Protein AF-A0AA92TFI9-F1 (afdb_monomer)

Mean predicted aligned error: 4.33 Å

Solvent-accessible surface area (backbone atoms only — not comparable to full-atom values): 3672 Å² total; per-residue (Å²): 134,58,72,70,57,52,53,54,50,54,53,55,51,51,53,58,31,63,44,65,45,78,36,78,95,73,76,41,75,43,26,49,56,54,48,55,54,52,52,52,51,39,50,52,32,31,77,69,70,75,43,82,67,74,83,90,76,84,87,125

Nearest PDB structures (foldseek):
  2yzs-assembly1_B-2  TM=9.427E-01  e=2.745E-04  Aquifex aeolicus
  2yzs-assembly1_A-2  TM=9.280E-01  e=1.290E-03  Aquifex aeolicus
  4xtk-assembly1_E  TM=9.277E-01  e=3.218E-03  Thermotoga maritima MSB8
  4xtk-assembly3_F  TM=9.371E-01  e=4.263E-03  Thermotoga maritima MSB8
  8d3q-assembly1_A  TM=8.213E-01  e=8.771E-02  Halalkalibacterium halodurans C-125

InterPro domains:
  IPR019858 CRISPR-associated protein Cas1, HMARI/TNEAP subtype [PTHR43219] (1-60)
  IPR042206 CRISPR-associated endonuclease Cas1, C-terminal domain [G3DSA:1.20.120.920] (1-60)

Organism: NCBI:txid165179

Radius of gyration: 15.3 Å; Cα contacts (8 Å, |Δi|>4): 40; chains: 1; bounding box: 32×29×38 Å

Sequence (60 aa):
MNEKGKKIFVKAMEERYDETFRHRSLGRNVSYKHLIKLECYKLLKDILGIEEYKPFKMYW

pLDDT: mean 91.91, std 6.99, range [59.69, 97.12]

Secondary structure (DSSP, 8-state):
--HHHHHHHHHHHHHHHH-EEEEGGGTEEEEHHHHHHHHHHHHHHHHTTSS---------

Foldseek 3Di:
DDPVVVVVVVVVVVVQQQDWDQDPVVRDIDGNVRVVVVLVVLVVCCVVVNDNRDDDDDDD

Structure (mmCIF, N/CA/C/O backbone):
data_AF-A0AA92TFI9-F1
#
_entry.id   AF-A0AA92TFI9-F1
#
loop_
_atom_site.group_PDB
_atom_site.id
_atom_site.type_symbol
_atom_site.label_atom_id
_atom_site.label_alt_id
_atom_site.label_comp_id
_atom_site.label_asym_id
_atom_site.label_entity_id
_atom_site.label_seq_id
_atom_site.pdbx_PDB_ins_code
_atom_site.Cartn_x
_atom_site.Cartn_y
_atom_site.Cartn_z
_atom_site.occupancy
_atom_site.B_iso_or_equiv
_atom_site.auth_seq_id
_atom_site.auth_comp_id
_atom_site.auth_asym_id
_atom_site.auth_atom_id
_atom_site.pdbx_PDB_model_num
ATOM 1 N N . MET A 1 1 ? 10.995 -17.933 -20.524 1.00 59.69 1 MET A N 1
ATOM 2 C CA . MET A 1 1 ? 11.327 -16.490 -20.429 1.00 59.69 1 MET A CA 1
ATOM 3 C C . MET A 1 1 ? 12.830 -16.320 -20.530 1.00 59.69 1 MET A C 1
ATOM 5 O O . MET A 1 1 ? 13.532 -16.903 -19.712 1.00 59.69 1 MET A O 1
ATOM 9 N N . ASN A 1 2 ? 13.310 -15.520 -21.483 1.00 85.62 2 ASN A N 1
ATOM 10 C CA . ASN A 1 2 ? 14.726 -15.146 -21.547 1.00 85.62 2 ASN A CA 1
ATOM 11 C C . 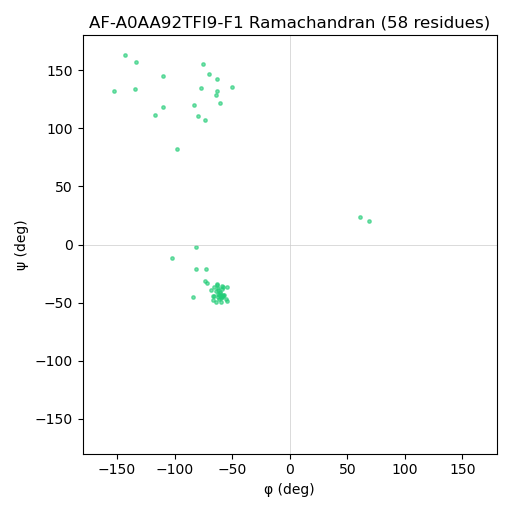ASN A 1 2 ? 15.066 -14.193 -20.390 1.00 85.62 2 ASN A C 1
ATOM 13 O O . ASN A 1 2 ? 14.237 -13.362 -20.012 1.00 85.62 2 ASN A O 1
ATOM 17 N N . GLU A 1 3 ? 16.287 -14.271 -19.862 1.00 88.44 3 GLU A N 1
ATOM 18 C CA . GLU A 1 3 ? 16.748 -13.469 -18.714 1.00 88.44 3 GLU A CA 1
ATOM 19 C C . GLU A 1 3 ? 16.565 -11.956 -18.922 1.00 88.44 3 GLU A C 1
ATOM 21 O O . GLU A 1 3 ? 16.162 -11.235 -18.011 1.00 88.44 3 GLU A O 1
ATOM 26 N N . LYS A 1 4 ? 16.756 -11.473 -20.157 1.00 91.75 4 LYS A N 1
ATOM 27 C C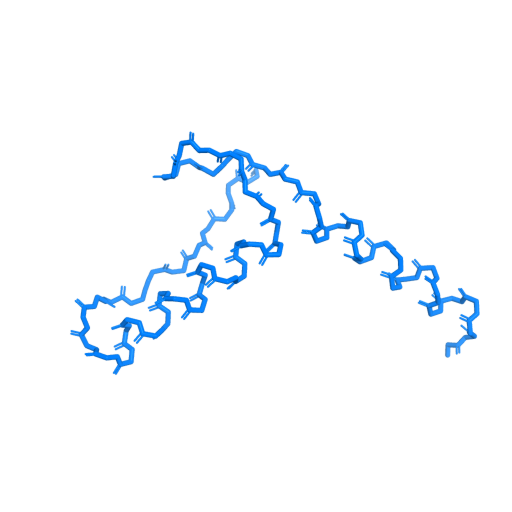A . LYS A 1 4 ? 16.503 -10.071 -20.530 1.00 91.75 4 LYS A CA 1
ATOM 28 C C . LYS A 1 4 ? 15.039 -9.664 -20.313 1.00 91.75 4 LYS A C 1
ATOM 30 O O . LYS A 1 4 ? 14.778 -8.578 -19.809 1.00 91.75 4 LYS A O 1
ATOM 35 N N . GLY A 1 5 ? 14.096 -10.543 -20.654 1.00 92.62 5 GLY A N 1
ATOM 36 C CA . GLY A 1 5 ? 12.663 -10.293 -20.479 1.00 92.62 5 GLY A CA 1
ATOM 37 C C . GLY A 1 5 ? 12.253 -10.258 -19.007 1.00 92.62 5 GLY A C 1
ATOM 38 O O . GLY A 1 5 ? 11.490 -9.381 -18.614 1.00 92.62 5 GLY A O 1
ATOM 39 N N . LYS A 1 6 ? 12.818 -11.146 -18.175 1.00 92.50 6 LYS A N 1
ATOM 40 C CA . LYS A 1 6 ? 12.589 -11.128 -16.719 1.00 92.50 6 LYS A CA 1
ATOM 41 C C . LYS A 1 6 ? 13.036 -9.805 -16.099 1.00 92.50 6 LYS A C 1
ATOM 43 O O . LYS A 1 6 ? 12.278 -9.213 -15.345 1.00 92.50 6 LYS A O 1
ATOM 48 N N . LYS A 1 7 ? 14.228 -9.313 -16.458 1.00 94.38 7 LYS A N 1
ATOM 49 C CA . LYS A 1 7 ? 14.752 -8.039 -15.934 1.00 94.38 7 LYS A CA 1
ATOM 50 C C . LYS A 1 7 ? 13.867 -6.845 -16.291 1.00 94.38 7 LYS A C 1
ATOM 52 O O . LYS A 1 7 ? 13.606 -6.015 -15.431 1.00 94.38 7 LYS A O 1
ATOM 57 N N . ILE A 1 8 ? 13.390 -6.773 -17.536 1.00 95.00 8 ILE A N 1
ATOM 58 C CA . ILE A 1 8 ? 12.486 -5.698 -17.981 1.00 95.00 8 ILE A CA 1
ATOM 59 C C . ILE A 1 8 ? 11.178 -5.738 -17.188 1.00 95.00 8 ILE A C 1
ATOM 61 O O . ILE A 1 8 ? 10.718 -4.708 -16.708 1.00 95.00 8 ILE A O 1
ATOM 65 N N . PHE A 1 9 ? 10.606 -6.930 -17.022 1.00 95.44 9 PHE A N 1
ATOM 66 C CA . PHE A 1 9 ? 9.360 -7.104 -16.288 1.00 95.44 9 PHE A CA 1
ATOM 67 C C . PHE A 1 9 ? 9.498 -6.727 -14.809 1.00 95.44 9 PHE A C 1
ATOM 69 O O . PHE A 1 9 ? 8.703 -5.936 -14.314 1.00 95.44 9 PHE A O 1
ATOM 76 N N . VAL A 1 10 ? 10.530 -7.234 -14.124 1.00 95.44 10 VAL A N 1
ATOM 77 C CA . VAL A 1 10 ? 10.788 -6.909 -12.711 1.00 95.44 10 VAL A CA 1
ATOM 78 C C . VAL A 1 10 ? 10.959 -5.403 -12.528 1.00 95.44 10 VAL A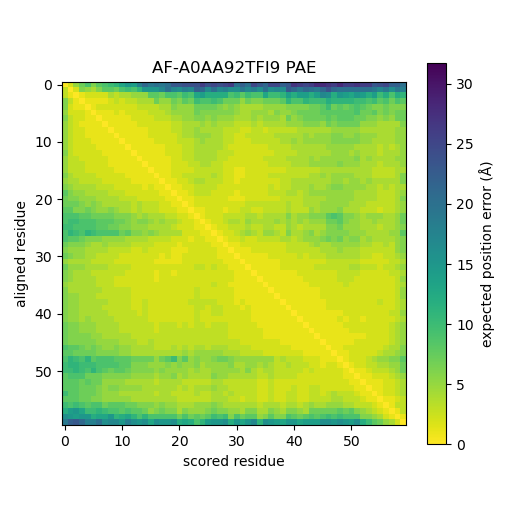 C 1
ATOM 80 O O . VAL A 1 10 ? 10.328 -4.831 -11.648 1.00 95.44 10 VAL A O 1
ATOM 83 N N . LYS A 1 11 ? 11.723 -4.748 -13.410 1.00 95.81 11 LYS A N 1
ATOM 84 C CA . LYS A 1 11 ? 11.910 -3.296 -13.364 1.00 95.81 11 LYS A CA 1
ATOM 85 C C . LYS A 1 11 ? 10.587 -2.535 -13.512 1.00 95.81 11 LYS A C 1
ATOM 87 O O . LYS A 1 11 ? 10.289 -1.675 -12.694 1.00 95.81 11 LYS A O 1
ATOM 92 N N . ALA A 1 12 ? 9.775 -2.879 -14.513 1.00 96.00 12 ALA A N 1
ATOM 93 C CA . ALA A 1 12 ? 8.479 -2.232 -14.722 1.00 96.00 12 ALA A CA 1
ATOM 94 C C . ALA A 1 12 ? 7.511 -2.467 -13.546 1.00 96.00 12 ALA A C 1
ATOM 96 O O . ALA A 1 12 ? 6.730 -1.585 -13.195 1.00 96.00 12 ALA A O 1
ATOM 97 N N . MET A 1 13 ? 7.564 -3.644 -12.912 1.00 95.19 13 MET A N 1
ATOM 98 C CA . MET A 1 13 ? 6.785 -3.924 -11.704 1.00 95.19 13 MET A CA 1
ATOM 99 C C . MET A 1 13 ? 7.226 -3.070 -10.514 1.00 95.19 13 MET A C 1
ATOM 101 O O . MET A 1 13 ? 6.371 -2.556 -9.798 1.00 95.19 13 MET A O 1
ATOM 105 N N . GLU A 1 14 ? 8.532 -2.928 -10.285 1.00 94.75 14 GLU A N 1
ATOM 106 C CA . GLU A 1 14 ? 9.065 -2.085 -9.209 1.00 94.75 14 GLU A CA 1
ATOM 107 C C . GLU A 1 14 ? 8.663 -0.622 -9.403 1.00 94.75 14 GLU A C 1
ATOM 109 O O . GLU A 1 14 ? 8.105 -0.022 -8.486 1.00 94.75 14 GLU A O 1
ATOM 114 N N . GLU A 1 15 ? 8.827 -0.092 -10.618 1.00 95.88 15 GLU A N 1
ATOM 115 C CA . GLU A 1 15 ? 8.390 1.263 -10.976 1.00 95.88 15 GLU A CA 1
ATOM 116 C C . GLU A 1 15 ? 6.894 1.451 -10.685 1.00 95.88 15 GLU A C 1
ATOM 118 O O . GLU A 1 15 ? 6.503 2.398 -9.999 1.00 95.88 15 GLU A O 1
ATOM 123 N N . ARG A 1 16 ? 6.062 0.486 -11.092 1.00 93.94 16 ARG A N 1
ATOM 124 C CA . ARG A 1 16 ? 4.620 0.502 -10.833 1.00 93.94 16 ARG A CA 1
ATOM 125 C C . ARG A 1 16 ? 4.274 0.453 -9.342 1.00 93.94 16 ARG 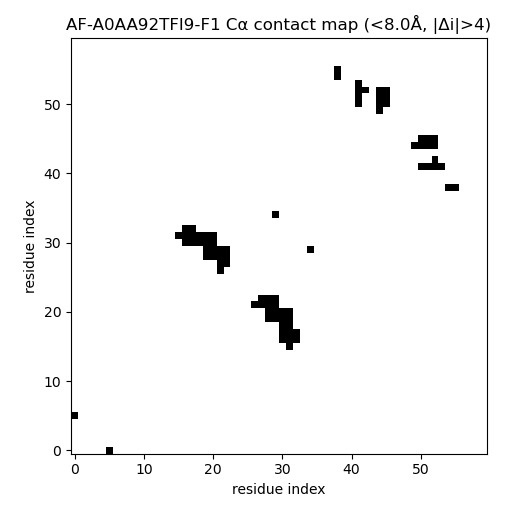A C 1
ATOM 127 O O . ARG A 1 16 ? 3.270 1.032 -8.934 1.00 93.94 16 ARG A O 1
ATOM 134 N N . TYR A 1 17 ? 5.054 -0.245 -8.520 1.00 93.94 17 TYR A N 1
ATOM 135 C CA . TYR A 1 17 ? 4.817 -0.304 -7.075 1.00 93.94 17 TYR A CA 1
ATOM 136 C C . TYR A 1 17 ? 5.197 0.984 -6.347 1.00 93.94 17 TYR A C 1
ATOM 138 O O . TYR A 1 17 ? 4.565 1.318 -5.334 1.00 93.94 17 TYR A O 1
ATOM 146 N N . ASP A 1 18 ? 6.202 1.691 -6.856 1.00 94.81 18 ASP A N 1
ATOM 147 C CA . ASP A 1 18 ? 6.678 2.954 -6.299 1.00 94.81 18 ASP A CA 1
ATOM 148 C C . ASP A 1 18 ? 5.831 4.155 -6.739 1.00 94.81 18 ASP A C 1
ATOM 150 O O . ASP A 1 18 ? 5.779 5.160 -6.024 1.00 94.81 18 ASP A O 1
ATOM 154 N N . GLU A 1 19 ? 5.092 4.043 -7.848 1.00 94.81 19 GLU A N 1
ATOM 155 C CA . GLU A 1 19 ? 4.100 5.039 -8.257 1.00 94.81 19 GLU A CA 1
ATOM 156 C C . GLU A 1 19 ? 3.135 5.390 -7.116 1.00 94.81 19 GLU A C 1
ATOM 158 O O . GLU A 1 19 ? 2.601 4.521 -6.417 1.00 94.81 19 GLU A O 1
ATOM 163 N N . THR A 1 20 ? 2.877 6.691 -6.949 1.00 93.88 20 THR A N 1
ATOM 164 C CA . THR A 1 20 ? 1.989 7.217 -5.907 1.00 93.88 20 THR A CA 1
ATOM 165 C C . THR A 1 20 ? 0.699 7.769 -6.491 1.00 93.88 20 THR A C 1
ATOM 167 O O . THR A 1 20 ? 0.681 8.355 -7.569 1.00 93.88 20 THR A O 1
ATOM 170 N N . PHE A 1 21 ? -0.397 7.610 -5.753 1.00 91.44 21 PHE A N 1
ATOM 171 C CA . PHE A 1 21 ? -1.694 8.188 -6.093 1.00 91.44 21 PHE A CA 1
ATOM 172 C C . PHE A 1 21 ? -2.324 8.859 -4.870 1.00 91.44 21 PHE A C 1
ATOM 174 O O . PHE A 1 21 ? -2.002 8.539 -3.722 1.00 91.44 21 PHE A O 1
ATOM 181 N N . ARG A 1 22 ? -3.240 9.805 -5.102 1.00 90.31 22 ARG A N 1
ATOM 182 C CA . ARG A 1 22 ? -3.954 10.508 -4.029 1.00 90.31 22 ARG A CA 1
ATOM 183 C C . ARG A 1 22 ? -4.990 9.578 -3.396 1.00 90.31 22 ARG A C 1
ATOM 185 O O . ARG A 1 22 ? -6.040 9.308 -3.977 1.00 90.31 22 ARG A O 1
ATOM 192 N N . HIS A 1 23 ? -4.725 9.105 -2.182 1.00 89.25 23 HIS A N 1
ATOM 193 C CA . HIS A 1 23 ? -5.639 8.224 -1.465 1.00 89.25 23 HIS A CA 1
ATOM 194 C C . HIS A 1 23 ? -6.779 9.032 -0.828 1.00 89.25 23 HIS A C 1
ATOM 196 O O . HIS A 1 23 ? -6.561 9.758 0.145 1.00 89.25 23 HIS A O 1
ATOM 202 N N . ARG A 1 24 ? -8.007 8.882 -1.346 1.00 85.88 24 ARG A N 1
ATOM 203 C CA . ARG A 1 24 ? -9.176 9.703 -0.963 1.00 85.88 24 ARG A CA 1
ATOM 204 C C . ARG A 1 24 ? -9.444 9.703 0.544 1.00 85.88 24 ARG A C 1
ATOM 206 O O . ARG A 1 24 ? -9.538 10.769 1.135 1.00 85.88 24 ARG A O 1
ATOM 213 N N . SER A 1 25 ? -9.470 8.532 1.182 1.00 85.50 25 SER A N 1
ATOM 214 C CA . SER A 1 25 ? -9.781 8.425 2.618 1.00 85.50 25 SER A CA 1
ATOM 215 C C . SER A 1 25 ? -8.662 8.910 3.542 1.00 85.50 25 SER A C 1
ATOM 217 O O . SER A 1 25 ? -8.922 9.198 4.699 1.00 85.50 25 SER A O 1
ATOM 219 N N . LEU A 1 26 ? -7.415 8.966 3.057 1.00 87.31 26 LEU A N 1
ATOM 220 C CA . LEU A 1 26 ? -6.256 9.352 3.876 1.00 87.31 26 LEU A CA 1
ATOM 221 C C . LEU A 1 26 ? -5.819 10.796 3.614 1.00 87.31 26 LEU A C 1
ATOM 223 O O . LEU A 1 26 ? -4.967 11.307 4.333 1.00 87.31 26 LEU A O 1
ATOM 227 N N . GLY A 1 27 ? -6.335 11.438 2.560 1.00 89.56 27 GLY A N 1
ATOM 228 C CA . GLY A 1 27 ? -5.983 12.814 2.213 1.00 89.56 27 GLY A CA 1
ATOM 229 C C . GLY A 1 27 ? -4.496 13.017 1.902 1.00 89.56 27 GLY A C 1
ATOM 230 O O . GLY A 1 27 ? -3.992 14.129 2.041 1.00 89.56 27 GLY A O 1
ATOM 231 N N . ARG A 1 28 ? -3.772 11.969 1.492 1.00 91.94 28 ARG A N 1
ATOM 232 C CA . ARG A 1 28 ? -2.338 12.026 1.163 1.00 91.94 28 ARG A CA 1
ATOM 233 C C . ARG A 1 28 ? -1.988 11.127 -0.015 1.00 91.94 28 ARG A C 1
ATOM 235 O O . ARG A 1 28 ? -2.774 10.252 -0.380 1.00 91.94 28 ARG A O 1
ATOM 242 N N . ASN A 1 29 ? -0.820 11.355 -0.610 1.00 92.88 29 ASN A N 1
ATOM 243 C CA . ASN A 1 29 ? -0.306 10.482 -1.661 1.00 92.88 29 ASN A CA 1
ATOM 244 C C . ASN A 1 29 ? 0.265 9.211 -1.034 1.00 92.88 29 ASN A C 1
ATOM 246 O O . ASN A 1 29 ? 0.955 9.266 -0.016 1.00 92.88 29 ASN A O 1
ATOM 250 N N . VAL A 1 30 ? -0.069 8.071 -1.622 1.00 93.69 30 VAL A N 1
ATOM 251 C CA . VAL A 1 30 ? 0.298 6.743 -1.136 1.00 93.69 30 VAL A CA 1
ATOM 252 C C . VAL A 1 30 ? 0.798 5.933 -2.326 1.00 93.69 30 VAL A C 1
ATOM 254 O O . VAL A 1 30 ? 0.172 5.971 -3.384 1.00 93.69 30 VAL A O 1
ATOM 257 N N . SER A 1 31 ? 1.925 5.231 -2.175 1.00 95.31 31 SER A N 1
ATOM 258 C CA . SER A 1 31 ? 2.412 4.318 -3.216 1.00 95.31 31 SER A CA 1
ATOM 259 C C . SER A 1 31 ? 1.603 3.025 -3.255 1.00 95.31 31 SER A C 1
ATOM 261 O O . SER A 1 31 ? 1.042 2.617 -2.233 1.00 95.31 31 SER A O 1
ATOM 263 N N . TYR A 1 32 ? 1.571 2.332 -4.394 1.00 94.00 32 TYR A N 1
ATOM 264 C CA . TYR A 1 32 ? 0.932 1.010 -4.473 1.00 94.00 32 TYR A CA 1
ATOM 265 C C . TYR A 1 32 ? 1.545 0.018 -3.476 1.00 94.00 32 TYR A C 1
ATOM 267 O O . TYR A 1 32 ? 0.820 -0.734 -2.825 1.00 94.00 32 TYR A O 1
ATOM 275 N N . LYS A 1 33 ? 2.862 0.080 -3.249 1.00 94.62 33 LYS A N 1
ATOM 276 C CA . LYS A 1 33 ? 3.536 -0.699 -2.200 1.00 94.62 33 LYS A CA 1
ATOM 277 C C . LYS A 1 33 ? 2.974 -0.416 -0.803 1.00 94.62 33 LYS A C 1
ATOM 279 O O . LYS A 1 33 ? 2.743 -1.336 -0.020 1.00 94.62 33 LYS A O 1
ATOM 284 N N . HIS A 1 34 ? 2.736 0.854 -0.475 1.00 94.56 34 HIS A N 1
ATOM 285 C CA . HIS A 1 34 ? 2.153 1.231 0.812 1.00 94.56 34 HIS A CA 1
ATOM 286 C C . HIS A 1 34 ? 0.666 0.864 0.902 1.00 94.56 34 HIS A C 1
ATOM 288 O O . HIS A 1 34 ? 0.208 0.473 1.973 1.00 94.56 34 HIS A O 1
ATOM 294 N N . LEU A 1 35 ? -0.079 0.922 -0.205 1.00 94.38 35 LEU A N 1
ATOM 295 C CA . LEU A 1 35 ? -1.469 0.467 -0.265 1.00 94.38 35 LEU A CA 1
ATOM 296 C C . LEU A 1 35 ? -1.595 -1.013 0.117 1.00 94.38 35 LEU A C 1
ATOM 298 O O . LEU A 1 35 ? -2.438 -1.349 0.942 1.00 94.38 35 LEU A O 1
ATOM 302 N N . ILE A 1 36 ? -0.723 -1.878 -0.411 1.00 94.38 36 ILE A N 1
ATOM 303 C CA . ILE A 1 36 ? -0.700 -3.308 -0.058 1.00 94.38 36 ILE A CA 1
ATOM 304 C C . ILE A 1 36 ? -0.521 -3.482 1.457 1.00 94.38 36 ILE A C 1
ATOM 306 O O . ILE A 1 36 ? -1.241 -4.248 2.092 1.00 94.38 36 ILE A O 1
ATOM 310 N N . LYS A 1 37 ? 0.386 -2.709 2.065 1.00 95.00 37 LYS A N 1
ATOM 311 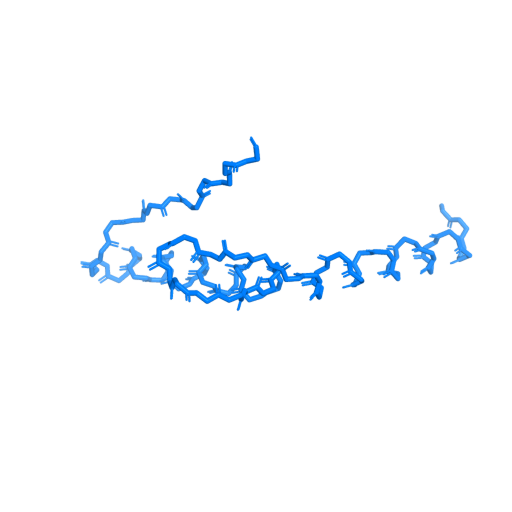C CA . LYS A 1 37 ? 0.597 -2.724 3.518 1.00 95.00 37 LYS A CA 1
ATOM 312 C C . LYS A 1 37 ? -0.654 -2.292 4.296 1.00 95.00 37 LYS A C 1
ATOM 314 O O . LYS A 1 37 ? -0.953 -2.881 5.332 1.00 95.00 37 LYS A O 1
ATOM 319 N N . LEU A 1 38 ? -1.387 -1.287 3.811 1.00 94.12 38 LEU A N 1
ATOM 320 C CA . LEU A 1 38 ? -2.650 -0.854 4.419 1.00 94.12 38 LEU A CA 1
ATOM 321 C C . LEU A 1 38 ? -3.726 -1.942 4.344 1.00 94.12 38 LEU A C 1
ATOM 323 O O . LEU A 1 38 ? -4.434 -2.146 5.326 1.00 94.12 38 LEU A O 1
ATOM 327 N N . GLU A 1 39 ? -3.825 -2.664 3.227 1.00 95.00 39 GLU A N 1
ATOM 328 C CA . GLU A 1 39 ? -4.750 -3.797 3.104 1.00 95.00 39 GLU A CA 1
ATOM 329 C C . GLU A 1 39 ? -4.412 -4.913 4.098 1.00 95.00 39 GLU A C 1
ATOM 331 O O . GLU A 1 39 ? -5.307 -5.397 4.790 1.00 95.00 39 GLU A O 1
ATOM 336 N N . CYS A 1 40 ? -3.128 -5.242 4.277 1.00 96.50 40 CYS A N 1
ATOM 337 C CA . CYS A 1 40 ? -2.705 -6.200 5.302 1.00 96.50 40 CYS A CA 1
ATOM 338 C C . CYS A 1 40 ? -3.106 -5.757 6.717 1.00 96.50 40 CYS A C 1
ATOM 340 O O . CYS A 1 40 ? -3.520 -6.588 7.522 1.00 96.50 40 CYS A O 1
ATOM 342 N N . TYR A 1 41 ? -3.025 -4.459 7.033 1.00 95.56 41 TYR A N 1
ATOM 343 C CA . TYR A 1 41 ? -3.483 -3.959 8.332 1.00 95.56 41 TYR A CA 1
ATOM 344 C C . TYR A 1 41 ? -4.991 -4.103 8.528 1.00 95.56 41 TYR A C 1
ATOM 346 O O . TYR A 1 41 ? -5.4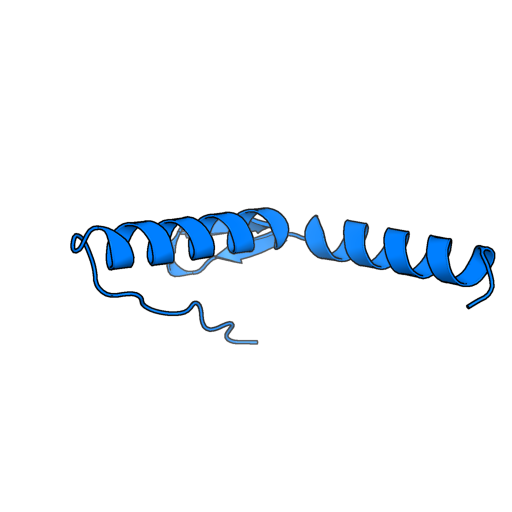22 -4.391 9.641 1.00 95.56 41 TYR A O 1
ATOM 354 N N . LYS A 1 42 ? -5.798 -3.926 7.478 1.00 95.19 42 LYS A N 1
ATOM 355 C CA . 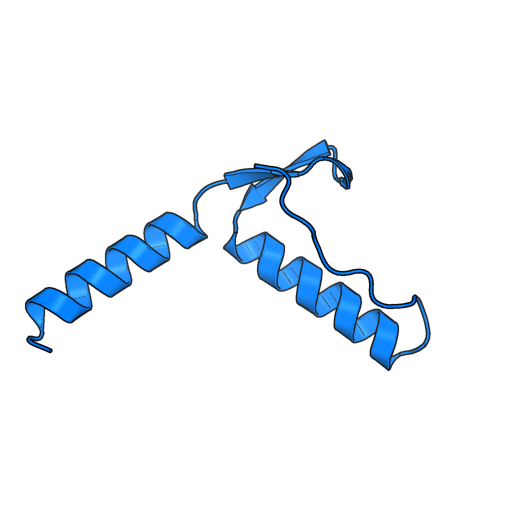LYS A 1 42 ? -7.246 -4.149 7.573 1.00 95.19 42 LYS A CA 1
ATOM 356 C C . LYS A 1 42 ? -7.568 -5.620 7.818 1.00 95.19 42 LYS A C 1
ATOM 358 O O . LYS A 1 42 ? -8.374 -5.911 8.689 1.00 95.19 42 LYS A O 1
ATOM 363 N N . LEU A 1 43 ? -6.903 -6.529 7.103 1.00 96.44 43 LEU A N 1
ATOM 364 C CA . LEU A 1 43 ? -7.055 -7.971 7.319 1.00 96.44 43 LEU A CA 1
ATOM 365 C C . LEU A 1 43 ? -6.642 -8.374 8.737 1.00 96.44 43 LEU A C 1
ATOM 367 O O . LEU A 1 43 ? -7.335 -9.143 9.389 1.00 96.44 43 LEU A O 1
ATOM 371 N N . LEU A 1 44 ? -5.542 -7.815 9.250 1.00 97.12 44 LEU A N 1
ATOM 372 C CA . LEU A 1 44 ? -5.112 -8.068 10.623 1.00 97.12 44 LEU A CA 1
ATOM 373 C C . LEU A 1 44 ? -6.175 -7.632 11.642 1.00 97.12 44 LEU A C 1
ATOM 375 O O . LEU A 1 44 ? -6.452 -8.371 12.580 1.00 97.12 44 LEU A O 1
ATOM 379 N N . LYS A 1 45 ? -6.774 -6.448 11.468 1.00 96.94 45 LYS A N 1
ATOM 380 C CA . LYS A 1 45 ? -7.843 -5.964 12.356 1.00 96.94 45 LYS A CA 1
ATOM 381 C C . LYS A 1 45 ? -9.083 -6.854 12.330 1.00 96.94 45 LYS A C 1
ATOM 383 O O . LYS A 1 45 ? -9.684 -7.046 13.382 1.00 96.94 45 LYS A O 1
ATOM 388 N N . ASP A 1 46 ? -9.433 -7.377 11.160 1.00 96.69 46 ASP A N 1
ATOM 389 C CA . ASP A 1 46 ? -10.567 -8.282 10.972 1.00 96.69 46 ASP A CA 1
ATOM 390 C C . ASP A 1 46 ? -10.332 -9.618 11.683 1.00 96.69 46 ASP A C 1
ATOM 392 O O . ASP A 1 46 ? -11.143 -10.039 12.503 1.00 96.69 46 ASP A O 1
ATOM 396 N N . ILE A 1 47 ? -9.147 -10.210 11.496 1.00 96.88 47 ILE A N 1
ATOM 397 C CA . ILE A 1 47 ? -8.725 -11.436 12.193 1.00 96.88 47 ILE A CA 1
ATOM 398 C C . ILE A 1 47 ? -8.724 -11.246 13.719 1.00 96.88 47 ILE A C 1
ATOM 400 O O . ILE A 1 47 ? -9.049 -12.171 14.460 1.00 96.88 47 ILE A O 1
ATOM 404 N N . LEU A 1 48 ? -8.368 -10.052 14.200 1.00 96.94 48 LEU A N 1
ATOM 405 C CA . LEU A 1 48 ? -8.383 -9.707 15.624 1.00 96.94 48 LEU A CA 1
ATOM 406 C C . LEU A 1 48 ? -9.776 -9.311 16.152 1.00 96.94 48 LEU A C 1
ATOM 408 O O . LEU A 1 48 ? -9.903 -9.024 17.340 1.00 96.94 48 LEU A O 1
ATOM 412 N N . GLY A 1 49 ? -10.808 -9.267 15.303 1.00 95.12 49 GLY A N 1
ATOM 413 C CA . GLY A 1 49 ? -12.172 -8.889 15.684 1.00 95.12 49 GLY A CA 1
ATOM 414 C C . GLY A 1 49 ? -12.345 -7.412 16.061 1.00 95.12 49 GLY A C 1
ATOM 415 O O . GLY A 1 49 ? -13.297 -7.067 16.755 1.00 95.12 49 GLY A O 1
ATOM 416 N N . ILE A 1 50 ? -11.425 -6.536 15.642 1.00 95.75 50 ILE A N 1
ATOM 417 C CA . ILE A 1 50 ? -11.445 -5.100 15.971 1.00 95.75 50 ILE A CA 1
ATOM 418 C C . ILE A 1 50 ? -12.359 -4.334 15.010 1.00 95.75 50 ILE A C 1
ATOM 420 O O . ILE A 1 50 ? -13.113 -3.455 15.422 1.00 95.75 50 ILE A O 1
ATOM 424 N N . GLU A 1 51 ? -12.252 -4.622 13.714 1.00 94.25 51 GLU A N 1
ATOM 425 C CA . GLU A 1 51 ? -12.959 -3.912 12.648 1.00 94.25 51 GLU A CA 1
ATOM 426 C C . GLU A 1 51 ? -13.166 -4.859 11.463 1.00 94.25 51 GLU A C 1
ATOM 428 O O . GLU A 1 51 ? -12.208 -5.492 11.028 1.00 94.25 51 GLU A O 1
ATOM 433 N N . GLU A 1 52 ? -14.390 -4.923 10.931 1.00 94.62 52 GLU A N 1
ATOM 434 C CA . GLU A 1 52 ? -14.720 -5.759 9.771 1.00 94.62 52 GLU A CA 1
ATOM 435 C C . GLU A 1 52 ? -13.940 -5.313 8.524 1.00 94.62 52 GLU A C 1
ATOM 437 O O . GLU A 1 52 ? -13.901 -4.123 8.174 1.00 94.62 52 GLU A O 1
ATOM 442 N N . TYR A 1 53 ? -13.333 -6.272 7.823 1.00 95.38 53 TYR A N 1
ATOM 443 C CA . TYR A 1 53 ? -12.549 -5.997 6.625 1.00 95.38 53 TYR A CA 1
ATOM 444 C C . TYR A 1 53 ? -13.389 -5.342 5.517 1.00 95.38 53 TYR A C 1
ATOM 446 O O . TYR A 1 53 ? -14.344 -5.911 4.990 1.00 95.38 53 TYR A O 1
ATOM 454 N N . LYS A 1 54 ? -12.959 -4.150 5.082 1.00 92.44 54 LYS A N 1
ATOM 455 C CA . LYS A 1 54 ? -13.507 -3.462 3.903 1.00 92.44 54 LYS A CA 1
ATOM 456 C C . LYS A 1 54 ? -12.432 -3.300 2.825 1.00 92.44 54 LY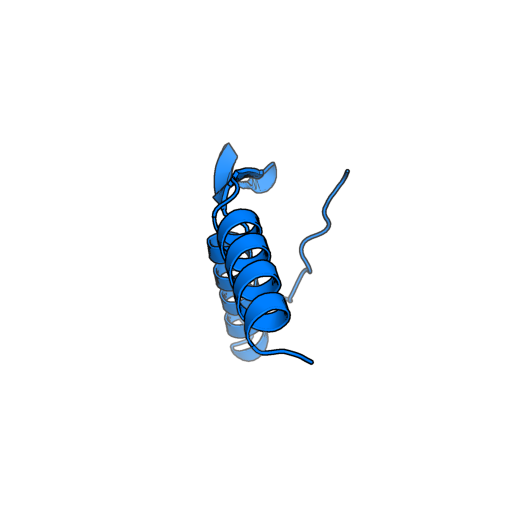S A C 1
ATOM 458 O O . LYS A 1 54 ? -11.502 -2.496 3.016 1.00 92.44 54 LYS A O 1
ATOM 463 N N . PRO A 1 55 ? -12.559 -4.002 1.681 1.00 91.62 55 PRO A N 1
ATOM 464 C CA . PRO A 1 55 ? -11.545 -3.973 0.638 1.00 91.62 55 PRO A CA 1
ATOM 465 C C . PRO A 1 55 ? -11.399 -2.576 0.049 1.00 91.62 55 PRO A C 1
ATOM 467 O O . PRO A 1 55 ? -12.379 -1.843 -0.135 1.00 91.62 55 PRO A O 1
ATOM 470 N N . PHE A 1 56 ? -10.163 -2.197 -0.268 1.00 90.75 56 PHE A N 1
ATOM 471 C CA . PHE A 1 56 ? -9.928 -0.986 -1.043 1.00 90.75 56 PHE A CA 1
ATOM 472 C C . PHE A 1 56 ? -10.528 -1.120 -2.448 1.00 90.75 56 PHE A C 1
ATOM 474 O 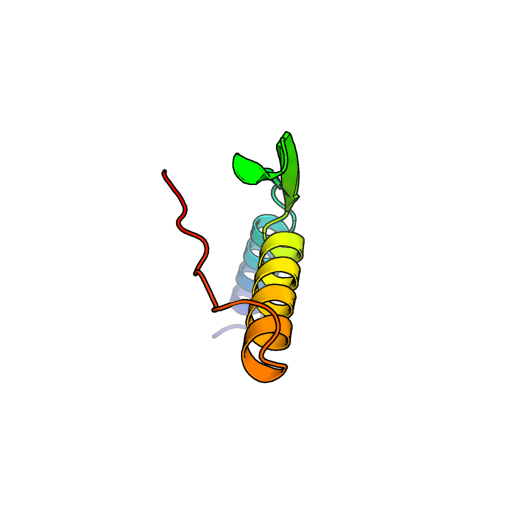O . PHE A 1 56 ? -10.260 -2.075 -3.172 1.00 90.75 56 PHE A O 1
ATOM 481 N N . LYS A 1 57 ? -11.326 -0.123 -2.841 1.00 86.94 57 LYS A N 1
ATOM 482 C CA . LYS A 1 57 ? -11.854 0.017 -4.199 1.00 86.94 57 LYS A CA 1
ATOM 483 C C . LYS A 1 57 ? -11.178 1.199 -4.865 1.00 86.94 57 LYS A C 1
ATOM 485 O O . LYS A 1 57 ? -11.311 2.336 -4.405 1.00 86.94 57 LYS A O 1
ATOM 490 N N . MET A 1 58 ? -10.459 0.923 -5.944 1.00 84.31 58 MET A N 1
ATOM 491 C CA . MET A 1 58 ? -9.878 1.970 -6.763 1.00 84.31 58 MET A CA 1
ATOM 492 C C . MET A 1 58 ? -10.942 2.475 -7.735 1.00 84.31 58 MET A C 1
ATOM 494 O O . MET A 1 58 ? -11.500 1.709 -8.514 1.00 84.31 58 MET A O 1
ATOM 498 N N . TYR A 1 59 ? -11.251 3.764 -7.635 1.00 73.25 59 TYR A N 1
ATOM 499 C CA . TYR A 1 59 ? -12.147 4.461 -8.551 1.00 73.25 59 TYR A CA 1
ATOM 500 C C . TYR A 1 59 ? -11.269 5.182 -9.572 1.00 73.25 59 TYR A C 1
ATOM 502 O O . TYR A 1 59 ? -10.901 6.343 -9.353 1.00 73.25 59 TYR A O 1
ATOM 510 N N . TRP A 1 60 ? -10.835 4.429 -10.579 1.00 62.78 60 TRP A N 1
ATOM 511 C CA . TRP A 1 60 ? -10.288 4.940 -11.836 1.00 62.78 60 TRP A CA 1
ATOM 512 C C . TRP A 1 60 ? -11.426 5.446 -12.715 1.00 62.78 60 TRP A C 1
ATOM 514 O O . TRP A 1 60 ? -12.476 4.763 -12.751 1.00 62.78 60 TRP A O 1
#